Protein AF-A0A0D9ZX15-F1 (afdb_monomer_lite)

Structure (mmCIF, N/CA/C/O backbone):
data_AF-A0A0D9ZX15-F1
#
_entry.id   AF-A0A0D9ZX15-F1
#
loop_
_atom_site.group_PDB
_atom_site.id
_atom_site.type_symbol
_atom_site.label_atom_id
_atom_site.label_alt_id
_atom_site.label_comp_id
_atom_site.label_asym_id
_atom_site.label_entity_id
_atom_site.label_seq_id
_atom_site.pdbx_PDB_ins_code
_atom_site.Cartn_x
_atom_site.Cartn_y
_atom_site.Cartn_z
_atom_site.occupancy
_atom_site.B_iso_or_equiv
_atom_site.auth_seq_id
_atom_site.auth_comp_id
_atom_site.auth_asym_id
_atom_site.auth_atom_id
_atom_site.pdbx_PDB_model_num
ATOM 1 N N . MET A 1 1 ? 14.723 -1.510 16.601 1.00 63.19 1 MET A N 1
ATOM 2 C CA . MET A 1 1 ? 13.924 -0.269 16.666 1.00 63.19 1 MET A CA 1
ATOM 3 C C . MET A 1 1 ? 13.234 -0.032 15.334 1.00 63.19 1 MET A C 1
ATOM 5 O O . MET A 1 1 ? 12.035 -0.232 15.291 1.00 63.19 1 MET A O 1
ATOM 9 N N . LEU A 1 2 ? 13.980 0.172 14.241 1.00 69.31 2 LEU A N 1
ATOM 10 C CA . LEU A 1 2 ? 13.424 0.416 12.896 1.00 69.31 2 LEU A CA 1
ATOM 11 C C . LEU A 1 2 ? 12.446 -0.654 12.373 1.00 69.31 2 LEU A C 1
ATOM 13 O O . LEU A 1 2 ? 11.454 -0.311 11.748 1.00 69.31 2 LEU A O 1
ATOM 17 N N . LEU A 1 3 ? 12.699 -1.943 12.638 1.00 77.19 3 LEU A N 1
ATOM 18 C CA . LEU A 1 3 ? 11.800 -3.015 12.188 1.00 77.19 3 LEU A CA 1
ATOM 19 C C . LEU A 1 3 ? 10.437 -2.966 12.897 1.00 77.19 3 LEU A C 1
ATOM 21 O O . LEU A 1 3 ? 9.427 -3.263 12.285 1.00 77.19 3 LEU A O 1
ATOM 25 N N . LYS A 1 4 ? 10.428 -2.567 14.174 1.00 79.88 4 LYS A N 1
ATOM 26 C CA . LYS A 1 4 ? 9.206 -2.475 14.975 1.00 79.88 4 LYS A CA 1
ATOM 27 C C . LYS A 1 4 ? 8.370 -1.263 14.567 1.00 79.88 4 LYS A C 1
ATOM 29 O O . LYS A 1 4 ? 7.177 -1.390 14.392 1.00 79.88 4 LYS A O 1
ATOM 34 N N . GLU A 1 5 ? 9.014 -0.120 14.348 1.00 83.38 5 GLU A N 1
ATOM 35 C CA . GLU A 1 5 ? 8.332 1.091 13.869 1.00 83.38 5 GLU A CA 1
ATOM 36 C C . GLU A 1 5 ? 7.693 0.888 12.487 1.00 83.38 5 GLU A C 1
ATOM 38 O O . GLU A 1 5 ? 6.619 1.418 12.219 1.00 83.38 5 GLU A O 1
ATOM 43 N N . LEU A 1 6 ? 8.340 0.106 11.614 1.00 82.88 6 LEU A N 1
ATOM 44 C CA . LEU A 1 6 ? 7.781 -0.253 10.311 1.00 82.88 6 LEU A CA 1
ATOM 45 C C . LEU A 1 6 ? 6.563 -1.179 10.440 1.00 82.88 6 LEU A C 1
ATOM 47 O O . LEU A 1 6 ? 5.597 -1.005 9.706 1.00 82.88 6 LEU A O 1
ATOM 51 N N . ASP A 1 7 ? 6.628 -2.146 11.355 1.00 85.56 7 ASP A N 1
ATOM 52 C CA . ASP A 1 7 ? 5.549 -3.103 11.615 1.00 85.56 7 ASP A CA 1
ATOM 53 C C . ASP A 1 7 ? 4.325 -2.398 12.219 1.00 85.56 7 ASP A C 1
ATOM 55 O O . ASP A 1 7 ? 3.227 -2.497 11.676 1.00 85.56 7 ASP A O 1
ATOM 59 N N . ASP A 1 8 ? 4.546 -1.566 13.243 1.00 90.06 8 ASP A N 1
ATOM 60 C CA . ASP A 1 8 ? 3.507 -0.755 13.888 1.00 90.06 8 ASP A CA 1
ATOM 61 C C . ASP A 1 8 ? 2.829 0.177 12.853 1.00 90.06 8 ASP A C 1
ATOM 63 O O . ASP A 1 8 ? 1.603 0.254 12.765 1.00 90.06 8 ASP A O 1
ATOM 67 N N . SER A 1 9 ? 3.615 0.836 11.988 1.00 90.81 9 SER A N 1
ATOM 68 C CA . SER A 1 9 ? 3.081 1.690 10.915 1.00 90.81 9 SER A CA 1
ATOM 69 C C . SER A 1 9 ? 2.275 0.911 9.872 1.00 90.81 9 SER A C 1
ATOM 71 O O . SER A 1 9 ? 1.384 1.483 9.236 1.00 90.81 9 SER A O 1
ATOM 73 N N . PHE A 1 10 ? 2.610 -0.356 9.632 1.00 90.31 10 PHE A N 1
ATOM 74 C CA . PHE A 1 10 ? 1.890 -1.189 8.680 1.00 90.31 10 PHE A CA 1
ATOM 75 C C . PHE A 1 10 ? 0.561 -1.674 9.262 1.00 90.31 10 PHE A C 1
ATOM 77 O O . PHE A 1 10 ? -0.448 -1.659 8.556 1.00 90.31 10 PHE A O 1
ATOM 84 N N . GLU A 1 11 ? 0.536 -2.029 10.546 1.00 94.62 11 GLU A N 1
ATOM 85 C CA . GLU A 1 11 ? -0.686 -2.390 11.269 1.00 94.62 11 GLU A CA 1
ATOM 86 C C . GLU A 1 11 ? -1.683 -1.219 11.297 1.00 94.62 11 GLU A C 1
ATOM 88 O O . GLU A 1 11 ? -2.842 -1.384 10.912 1.00 94.62 11 GLU A O 1
ATOM 93 N N . GLU A 1 12 ? -1.218 -0.004 11.611 1.00 95.50 12 GLU A N 1
ATOM 94 C CA . GLU A 1 12 ? -2.051 1.208 11.569 1.00 95.50 12 GLU A CA 1
ATOM 95 C C . GLU A 1 12 ? -2.675 1.444 10.184 1.00 95.50 12 GL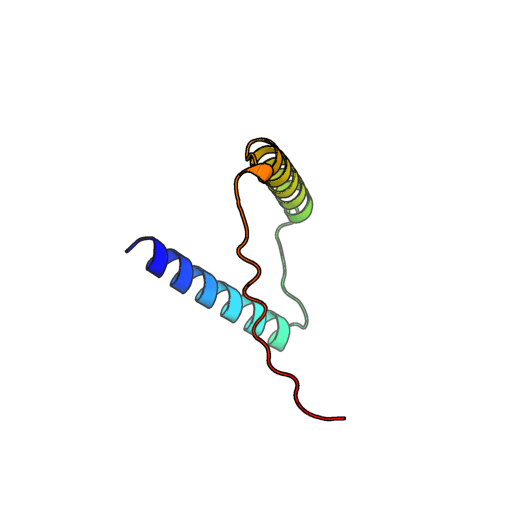U A C 1
ATOM 97 O O . GLU A 1 12 ? -3.853 1.803 10.064 1.00 95.50 12 GLU A O 1
ATOM 102 N N . PHE A 1 13 ? -1.905 1.211 9.119 1.00 93.69 13 PHE A N 1
ATOM 103 C CA . PHE A 1 13 ? -2.401 1.321 7.751 1.00 93.69 13 PHE A CA 1
ATOM 104 C C . PHE A 1 13 ? -3.466 0.260 7.438 1.00 93.69 13 PHE A C 1
ATOM 106 O O . PHE A 1 13 ? -4.499 0.576 6.842 1.00 93.69 13 PHE A O 1
ATOM 113 N N . GLN A 1 14 ? -3.255 -0.991 7.853 1.00 95.38 14 GLN A N 1
ATOM 114 C CA . GLN A 1 14 ? -4.231 -2.067 7.658 1.00 95.38 14 GLN A CA 1
ATOM 115 C C . GLN A 1 14 ? -5.553 -1.781 8.376 1.00 95.38 14 GLN A C 1
ATOM 117 O O . GLN A 1 14 ? -6.625 -2.007 7.805 1.00 95.38 14 GLN A O 1
ATOM 122 N N . ASP A 1 15 ? -5.486 -1.254 9.597 1.00 96.88 15 ASP A N 1
ATOM 123 C CA . ASP A 1 15 ? -6.663 -0.866 10.371 1.00 96.88 15 ASP A CA 1
ATOM 124 C C . ASP A 1 15 ? -7.419 0.292 9.721 1.00 96.88 15 ASP A C 1
ATOM 126 O O . ASP A 1 15 ? -8.652 0.262 9.638 1.00 96.88 15 ASP A O 1
ATOM 130 N N . GLN A 1 16 ? -6.704 1.282 9.180 1.00 96.56 16 GLN A N 1
ATOM 131 C CA . GLN A 1 16 ? -7.324 2.355 8.409 1.00 96.56 16 GLN A CA 1
ATOM 132 C C . GLN A 1 16 ? -8.067 1.805 7.187 1.00 96.56 16 GLN A C 1
ATOM 134 O O . GLN A 1 16 ? -9.240 2.131 6.989 1.00 96.56 16 GLN A O 1
ATOM 139 N N . VAL A 1 17 ? -7.407 0.968 6.379 1.00 95.94 17 VAL A N 1
ATOM 140 C CA . VAL A 1 17 ? -8.015 0.370 5.181 1.00 95.94 17 VAL A CA 1
ATOM 141 C C . VAL A 1 17 ? -9.273 -0.404 5.559 1.00 95.94 17 VAL A C 1
ATOM 143 O O . VAL A 1 17 ? -10.312 -0.234 4.920 1.00 95.94 17 VAL A O 1
ATOM 146 N N . ARG A 1 18 ? -9.211 -1.213 6.623 1.00 97.44 18 ARG A N 1
ATOM 147 C CA . ARG A 1 18 ? -10.353 -1.998 7.098 1.00 97.44 18 ARG A CA 1
ATOM 148 C C . ARG A 1 18 ? -11.520 -1.107 7.499 1.00 97.44 18 ARG A C 1
ATOM 150 O O . ARG A 1 18 ? -12.624 -1.321 7.007 1.00 97.44 18 ARG A O 1
ATOM 157 N N . ARG A 1 19 ? -11.269 -0.077 8.313 1.00 97.56 19 ARG A N 1
ATOM 158 C CA . ARG A 1 19 ? -12.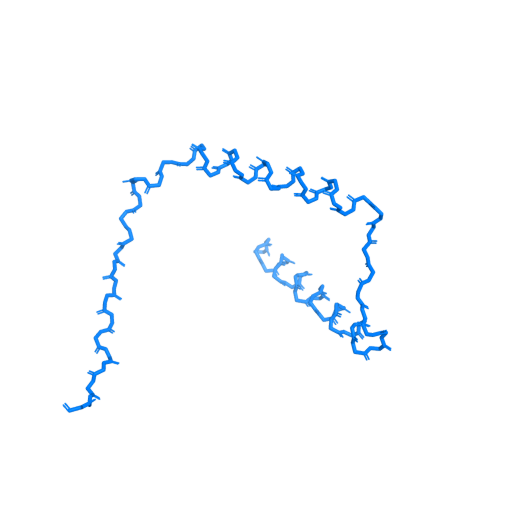305 0.870 8.743 1.00 97.56 19 ARG A CA 1
ATOM 159 C C . ARG A 1 19 ? -12.965 1.562 7.553 1.00 97.56 19 ARG A C 1
ATOM 161 O O . ARG A 1 19 ? -14.186 1.645 7.488 1.00 97.56 19 ARG A O 1
ATOM 168 N N . GLU A 1 20 ? -12.181 2.044 6.593 1.00 97.62 20 GLU A N 1
ATOM 169 C CA . GLU A 1 20 ? -12.734 2.736 5.425 1.00 97.62 20 GLU A CA 1
ATOM 170 C C . GLU A 1 20 ? -13.549 1.810 4.519 1.00 97.62 20 GLU A C 1
ATOM 172 O O . GLU A 1 20 ? -14.604 2.208 4.025 1.00 97.62 20 GLU A O 1
ATOM 177 N N . VAL A 1 21 ? -13.107 0.564 4.342 1.00 97.50 21 VAL A N 1
ATOM 178 C CA . VAL A 1 21 ? -13.863 -0.442 3.589 1.00 97.50 21 VAL A CA 1
ATOM 179 C C . VAL A 1 21 ? -15.158 -0.816 4.313 1.00 97.50 21 VAL A C 1
ATOM 181 O O . VAL A 1 21 ? -16.189 -0.936 3.657 1.00 97.50 21 VAL A O 1
ATOM 184 N N . GLU A 1 22 ? -15.143 -0.955 5.638 1.00 97.56 22 GLU A N 1
ATOM 185 C CA . GLU A 1 22 ? -16.348 -1.225 6.434 1.00 97.56 22 GLU A CA 1
ATOM 186 C C . GLU A 1 22 ? -17.359 -0.068 6.371 1.00 97.56 22 GLU A C 1
ATOM 188 O O . GLU A 1 22 ? -18.562 -0.305 6.257 1.00 97.56 22 GLU A O 1
ATOM 193 N N . GLU A 1 23 ? -16.889 1.182 6.403 1.00 96.94 23 GLU A N 1
ATOM 194 C CA . GLU A 1 23 ? -17.749 2.372 6.409 1.00 96.94 23 GLU A CA 1
ATOM 195 C C . GLU A 1 23 ? -18.254 2.773 5.014 1.00 96.94 23 GLU A C 1
ATOM 197 O O . GLU A 1 23 ? -19.418 3.147 4.855 1.00 96.94 23 GLU A O 1
ATOM 202 N N . LYS A 1 24 ? -17.384 2.737 3.997 1.00 97.31 24 LYS A N 1
ATOM 203 C CA . LYS A 1 24 ? -17.653 3.276 2.649 1.00 97.31 24 LYS A CA 1
ATOM 204 C C . LYS A 1 24 ? -17.862 2.185 1.597 1.00 97.31 24 LYS A C 1
ATOM 206 O O . LYS A 1 24 ? -18.388 2.468 0.522 1.00 97.31 24 LYS A O 1
ATOM 211 N N . GLY A 1 25 ? -17.423 0.957 1.873 1.00 97.06 25 GLY A N 1
ATOM 212 C CA . GLY A 1 25 ? -17.366 -0.143 0.905 1.00 97.06 25 GLY A CA 1
ATOM 213 C C . GLY A 1 25 ? -16.136 -0.120 -0.010 1.00 97.06 25 GLY A C 1
ATOM 214 O O . GLY A 1 25 ? -16.008 -0.992 -0.867 1.00 97.06 25 GLY A O 1
ATOM 215 N N . TYR A 1 26 ? -15.240 0.862 0.136 1.00 93.38 26 TYR A N 1
ATOM 216 C CA . TYR A 1 26 ? -14.019 0.996 -0.661 1.00 93.38 26 TYR A CA 1
ATOM 217 C C . TYR A 1 26 ? -12.948 1.808 0.079 1.00 93.38 26 TYR A C 1
ATOM 219 O O . TYR A 1 26 ? -13.258 2.596 0.970 1.00 93.38 26 TYR A O 1
ATOM 227 N N . TYR A 1 27 ? -11.691 1.641 -0.337 1.00 95.50 27 TYR A N 1
ATOM 228 C CA . TYR A 1 27 ? -10.565 2.476 0.080 1.00 95.50 27 TYR A CA 1
ATOM 229 C C . TYR A 1 27 ? -10.134 3.362 -1.091 1.00 95.50 27 TYR A C 1
ATOM 231 O O . TYR A 1 27 ? -9.944 2.872 -2.207 1.00 95.50 27 TYR A O 1
ATOM 239 N N . GLU A 1 28 ? -10.026 4.667 -0.860 1.00 95.06 28 GLU A N 1
ATOM 240 C CA . GLU A 1 28 ? -9.645 5.629 -1.893 1.00 95.06 28 GLU A CA 1
ATOM 241 C C . GLU A 1 28 ? -8.122 5.766 -1.968 1.00 95.06 28 GLU A C 1
ATOM 243 O O . GLU A 1 28 ? -7.433 5.837 -0.953 1.00 95.06 28 GLU A O 1
ATOM 248 N N . VAL A 1 29 ? -7.589 5.811 -3.187 1.00 93.38 29 VAL A N 1
ATOM 249 C CA . VAL A 1 29 ? -6.155 5.977 -3.448 1.00 93.38 29 VAL A CA 1
ATOM 250 C C . VAL A 1 29 ? -5.913 7.226 -4.287 1.00 93.38 29 VAL A C 1
ATOM 252 O O . VAL A 1 29 ? -6.816 7.723 -4.960 1.00 93.38 29 VAL A O 1
ATOM 255 N N . GLY A 1 30 ? -4.676 7.727 -4.265 1.00 94.00 30 GLY A N 1
ATOM 256 C CA . GLY A 1 30 ?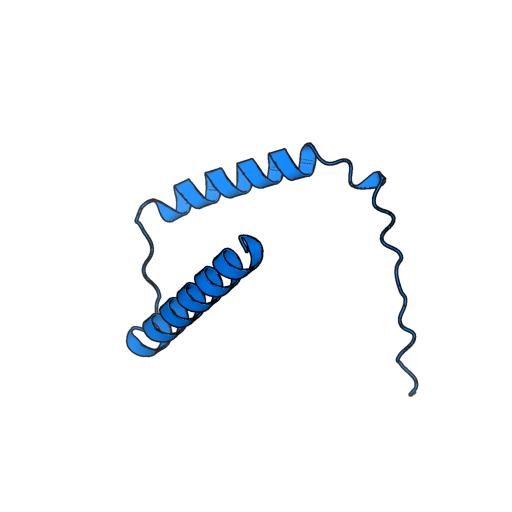 -4.267 8.847 -5.109 1.00 94.00 30 GLY A CA 1
ATOM 257 C C 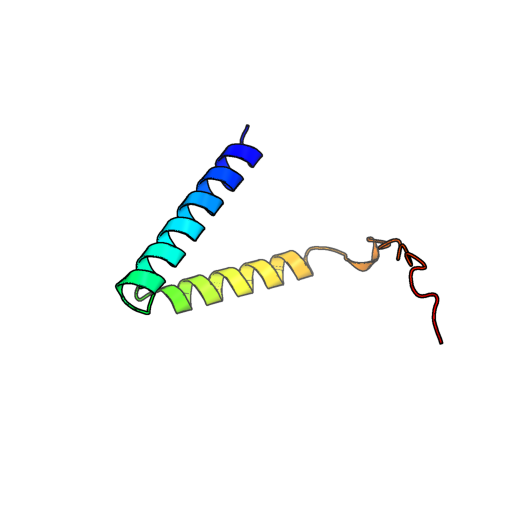. GLY A 1 30 ? -4.493 8.565 -6.597 1.00 94.00 30 GLY A C 1
ATOM 258 O O . GLY A 1 30 ? -4.413 7.424 -7.055 1.00 94.00 30 GLY A O 1
ATOM 259 N N . MET A 1 31 ? -4.754 9.617 -7.377 1.00 93.88 31 MET A N 1
ATOM 260 C CA . MET A 1 31 ? -4.981 9.502 -8.828 1.00 93.88 31 MET A CA 1
ATOM 261 C C . MET A 1 31 ? -3.788 8.896 -9.581 1.00 93.88 31 MET A C 1
ATOM 263 O O . MET A 1 31 ? -3.943 8.329 -10.660 1.00 93.88 31 MET A O 1
ATOM 267 N N . ASP A 1 32 ? -2.596 9.028 -9.017 1.00 94.38 32 ASP A N 1
ATOM 268 C CA . ASP A 1 32 ? -1.328 8.537 -9.537 1.00 94.38 32 ASP A CA 1
ATOM 269 C C . ASP A 1 32 ? -0.985 7.115 -9.068 1.00 94.38 32 ASP A C 1
ATOM 271 O O . ASP A 1 32 ? 0.077 6.604 -9.421 1.00 94.38 32 ASP A O 1
ATOM 275 N N . TYR A 1 33 ? -1.883 6.442 -8.339 1.00 91.81 33 TYR A N 1
ATOM 276 C CA . TYR A 1 33 ? -1.666 5.095 -7.805 1.00 91.81 33 TYR A CA 1
ATOM 277 C C . TYR A 1 33 ? -1.136 4.110 -8.854 1.00 91.81 33 TYR A C 1
ATOM 279 O O . TYR A 1 33 ? -0.180 3.384 -8.597 1.00 91.81 33 TYR A O 1
ATOM 287 N N . PHE A 1 34 ? -1.709 4.104 -10.061 1.00 93.00 34 PHE A N 1
ATOM 288 C CA . PHE A 1 34 ? -1.268 3.198 -11.124 1.00 93.00 34 PHE A CA 1
ATOM 289 C C . PHE A 1 34 ? 0.133 3.521 -11.653 1.00 93.00 34 PHE A C 1
ATOM 291 O O . PHE A 1 34 ? 0.860 2.605 -12.031 1.00 93.00 34 PHE A O 1
ATOM 298 N N . VAL A 1 35 ? 0.523 4.798 -11.658 1.00 94.81 35 VAL A N 1
ATOM 299 C CA . VAL A 1 35 ? 1.870 5.219 -12.064 1.00 94.81 35 VAL A CA 1
ATOM 300 C C . VAL A 1 35 ? 2.878 4.780 -11.008 1.00 94.81 35 VAL A C 1
ATOM 302 O O . VAL A 1 35 ? 3.829 4.077 -11.335 1.00 94.81 35 VAL A O 1
ATOM 305 N N . GLN A 1 36 ? 2.616 5.098 -9.736 1.00 93.81 36 GLN A N 1
ATOM 306 C CA . GLN A 1 36 ? 3.483 4.698 -8.624 1.00 93.81 36 GLN A CA 1
ATOM 307 C C . GLN A 1 36 ? 3.624 3.175 -8.533 1.00 93.81 36 GLN A C 1
ATOM 309 O O . GLN A 1 36 ? 4.717 2.652 -8.320 1.00 93.81 36 GLN A O 1
ATOM 314 N N . ARG A 1 37 ? 2.522 2.447 -8.737 1.00 92.75 37 ARG A N 1
ATOM 315 C CA . ARG A 1 37 ? 2.521 0.987 -8.752 1.00 92.75 37 ARG A CA 1
ATOM 316 C C . ARG A 1 37 ? 3.408 0.434 -9.867 1.00 92.75 37 ARG A C 1
ATOM 318 O O . ARG A 1 37 ? 4.213 -0.448 -9.594 1.00 92.75 37 ARG A O 1
ATOM 325 N N . ALA A 1 38 ? 3.296 0.959 -11.087 1.00 93.56 38 ALA A N 1
ATOM 326 C CA . ALA A 1 38 ? 4.122 0.516 -12.209 1.00 93.56 38 ALA A CA 1
ATOM 327 C C . ALA A 1 38 ? 5.618 0.796 -11.974 1.00 93.56 38 ALA A C 1
ATOM 329 O O . ALA A 1 38 ? 6.464 -0.044 -12.277 1.00 93.56 38 ALA A O 1
ATOM 330 N N . GLU A 1 39 ? 5.955 1.954 -11.399 1.00 94.69 39 GLU A N 1
ATOM 331 C CA . GLU A 1 39 ? 7.335 2.293 -11.028 1.00 94.69 39 GLU A CA 1
ATOM 332 C C . GLU A 1 39 ? 7.889 1.348 -9.955 1.00 94.69 39 GLU A C 1
ATOM 334 O O . GLU A 1 39 ? 9.031 0.890 -10.056 1.00 94.69 39 GLU A O 1
ATOM 339 N N . TYR A 1 40 ? 7.074 1.023 -8.949 1.00 90.69 40 TYR A N 1
ATOM 340 C CA . TYR A 1 40 ? 7.449 0.103 -7.882 1.00 90.69 40 TYR A CA 1
ATOM 341 C C . TYR A 1 40 ? 7.627 -1.335 -8.385 1.00 90.69 40 TYR A C 1
ATOM 343 O O . TYR A 1 40 ? 8.616 -1.980 -8.042 1.00 90.69 40 TYR A O 1
ATOM 351 N N . GLU A 1 41 ? 6.722 -1.823 -9.238 1.00 92.31 41 GLU A N 1
ATOM 352 C CA . GLU A 1 41 ? 6.828 -3.142 -9.877 1.00 92.31 41 GLU A CA 1
ATOM 353 C C . GLU A 1 41 ? 8.101 -3.235 -10.736 1.00 92.31 41 GLU A C 1
ATOM 355 O O . GLU A 1 41 ? 8.888 -4.164 -10.567 1.00 92.31 41 GLU A O 1
ATOM 360 N N . ALA A 1 42 ? 8.395 -2.224 -11.562 1.00 92.62 42 ALA A N 1
ATOM 361 C CA . ALA A 1 42 ? 9.627 -2.188 -12.354 1.00 92.62 42 ALA A CA 1
ATOM 362 C C . ALA A 1 42 ? 10.897 -2.138 -11.482 1.00 92.62 42 ALA A C 1
ATOM 364 O O . ALA A 1 42 ? 11.929 -2.729 -11.819 1.00 92.62 42 ALA A O 1
ATOM 365 N N . TRP A 1 43 ? 10.842 -1.427 -10.351 1.00 90.75 43 TRP A N 1
ATOM 366 C CA . TRP A 1 43 ? 11.934 -1.401 -9.382 1.00 90.75 43 TRP A CA 1
ATOM 367 C C . TRP A 1 43 ? 12.142 -2.767 -8.722 1.00 90.75 43 TRP A C 1
ATOM 369 O O . TRP A 1 43 ? 13.290 -3.207 -8.605 1.00 90.75 43 TRP A O 1
ATOM 379 N N . LEU A 1 44 ? 11.060 -3.451 -8.336 1.00 87.75 44 LEU A N 1
ATOM 380 C CA . LEU A 1 44 ? 11.113 -4.812 -7.813 1.00 87.75 44 LEU A CA 1
ATOM 381 C C . LEU A 1 44 ? 11.716 -5.755 -8.848 1.00 87.75 44 LEU A C 1
ATOM 383 O O . LEU A 1 44 ? 12.698 -6.411 -8.526 1.00 87.75 44 LEU A O 1
ATOM 387 N N . ASP A 1 45 ? 11.212 -5.782 -10.081 1.00 86.69 45 ASP A N 1
ATOM 388 C CA . ASP A 1 45 ? 11.721 -6.653 -11.150 1.00 86.69 45 ASP A CA 1
ATOM 389 C C . ASP A 1 45 ? 13.223 -6.468 -11.365 1.00 86.69 45 ASP A C 1
ATOM 391 O O . ASP A 1 45 ? 13.982 -7.436 -11.435 1.00 86.69 45 ASP A O 1
ATOM 395 N N . LYS A 1 46 ? 13.685 -5.214 -11.381 1.00 88.19 46 LYS A N 1
ATOM 396 C CA . LYS A 1 46 ? 15.113 -4.903 -11.452 1.00 88.19 46 LYS A CA 1
ATOM 397 C C . LYS A 1 46 ? 15.877 -5.461 -10.248 1.00 88.19 46 LYS A C 1
ATOM 399 O O . LYS A 1 46 ? 16.954 -6.026 -10.420 1.00 88.19 46 LYS A O 1
ATOM 404 N N . LYS A 1 47 ? 15.347 -5.311 -9.032 1.00 82.81 47 LYS A N 1
ATOM 405 C CA . LYS A 1 47 ? 15.981 -5.810 -7.801 1.00 82.81 47 LYS A CA 1
ATOM 406 C C . LYS A 1 47 ? 15.985 -7.331 -7.705 1.00 82.81 47 LYS A C 1
ATOM 408 O O . LYS A 1 47 ? 16.962 -7.889 -7.210 1.00 82.81 47 LYS A O 1
ATOM 413 N N . TRP A 1 48 ? 14.935 -7.989 -8.185 1.00 82.31 48 TRP A N 1
ATOM 414 C CA . TRP A 1 48 ? 14.859 -9.440 -8.299 1.00 82.31 48 TRP A CA 1
ATOM 415 C C . TRP A 1 48 ? 15.858 -9.948 -9.343 1.00 82.31 48 TRP A C 1
ATOM 417 O O . TRP A 1 48 ? 16.593 -10.881 -9.051 1.00 82.31 48 TRP A O 1
ATOM 427 N N . ALA A 1 49 ? 15.989 -9.286 -10.496 1.00 83.75 49 ALA A N 1
ATOM 428 C CA . ALA A 1 49 ? 16.986 -9.634 -11.513 1.00 83.75 49 ALA A CA 1
ATOM 429 C C . ALA A 1 49 ? 18.444 -9.393 -11.065 1.00 83.75 49 ALA A C 1
ATOM 431 O O . ALA A 1 49 ? 19.349 -10.098 -11.503 1.00 83.75 49 ALA A O 1
ATOM 432 N N . GLU A 1 50 ? 18.689 -8.406 -10.194 1.00 80.88 50 GLU A N 1
ATOM 433 C CA . GLU A 1 50 ? 20.002 -8.159 -9.572 1.00 80.88 50 GLU A CA 1
ATOM 434 C C . GLU A 1 50 ? 20.380 -9.228 -8.526 1.00 80.88 50 GLU A C 1
ATOM 436 O O . GLU A 1 50 ? 21.556 -9.351 -8.175 1.00 80.88 50 GLU A O 1
ATOM 441 N N . ARG A 1 51 ? 19.410 -9.989 -8.001 1.00 69.69 51 ARG A N 1
ATOM 442 C CA . ARG A 1 51 ? 19.654 -11.052 -7.022 1.00 69.69 51 ARG A CA 1
ATOM 443 C C . ARG A 1 51 ? 19.807 -12.402 -7.719 1.00 69.69 51 ARG A C 1
ATOM 445 O O . ARG A 1 51 ? 18.937 -12.850 -8.455 1.00 69.69 51 ARG A O 1
ATOM 452 N N . ASP A 1 52 ? 20.905 -13.085 -7.418 1.00 60.56 52 ASP A N 1
ATOM 453 C CA . ASP A 1 52 ? 21.171 -14.436 -7.905 1.00 60.56 52 ASP A CA 1
ATOM 454 C C . ASP A 1 52 ? 20.464 -15.470 -7.007 1.00 60.56 52 ASP A C 1
ATOM 456 O O . ASP A 1 52 ? 21.012 -15.946 -6.010 1.00 60.56 52 ASP A O 1
ATOM 460 N N . PHE A 1 53 ? 19.198 -15.764 -7.319 1.00 57.16 53 PHE A N 1
ATOM 461 C CA . PHE A 1 53 ? 18.372 -16.727 -6.574 1.00 57.16 53 PHE A CA 1
ATOM 462 C C . PHE A 1 53 ? 18.861 -18.173 -6.688 1.00 57.16 53 PHE A C 1
ATOM 464 O O . PHE A 1 53 ? 18.478 -18.997 -5.865 1.00 57.16 53 PHE A O 1
ATOM 471 N N . PHE A 1 54 ? 19.767 -18.479 -7.623 1.00 53.84 54 PHE A N 1
ATOM 472 C CA . PHE A 1 54 ? 20.376 -19.808 -7.744 1.00 53.84 54 PHE A CA 1
ATOM 473 C C . PHE A 1 54 ? 21.332 -20.158 -6.593 1.00 53.84 54 PHE A C 1
ATOM 475 O O . PHE A 1 54 ? 21.784 -21.296 -6.506 1.00 53.84 54 PHE A O 1
ATOM 482 N N . ARG A 1 55 ? 21.649 -19.205 -5.704 1.00 50.50 55 ARG A N 1
ATOM 483 C CA . ARG A 1 55 ? 22.465 -19.439 -4.501 1.00 50.50 55 ARG A CA 1
ATOM 484 C C . ARG A 1 55 ? 21.640 -19.656 -3.228 1.00 50.50 55 ARG A C 1
ATOM 486 O O . ARG A 1 55 ? 22.210 -19.982 -2.190 1.00 50.50 55 ARG A O 1
ATOM 493 N N . LEU A 1 56 ? 20.329 -19.435 -3.276 1.00 51.94 56 LEU A N 1
ATOM 494 C CA . LEU A 1 56 ? 19.447 -19.740 -2.156 1.00 51.94 56 LEU A CA 1
ATOM 495 C C . LEU A 1 56 ? 18.986 -21.189 -2.320 1.00 51.94 56 LEU A C 1
ATOM 497 O O . LEU A 1 56 ? 18.005 -21.456 -3.006 1.00 51.94 56 LEU A O 1
ATOM 501 N N . GLU A 1 57 ? 19.727 -22.121 -1.716 1.00 49.25 57 GLU A N 1
ATOM 502 C CA . GLU A 1 57 ? 19.172 -23.427 -1.359 1.00 49.25 57 GLU A CA 1
ATOM 503 C C . GLU A 1 57 ? 18.056 -23.147 -0.350 1.00 49.25 57 GLU A C 1
ATOM 505 O O . GLU A 1 57 ? 18.308 -22.863 0.820 1.00 49.25 57 GLU A O 1
ATOM 510 N N . PHE A 1 58 ? 16.817 -23.112 -0.835 1.00 52.03 58 PHE A N 1
ATOM 511 C CA . PHE A 1 58 ? 15.679 -23.326 0.037 1.00 52.03 58 PHE A CA 1
ATOM 512 C C . PHE A 1 58 ? 15.781 -24.791 0.454 1.00 52.03 58 PHE A C 1
ATOM 514 O O . PHE A 1 58 ? 15.653 -25.685 -0.378 1.00 52.03 58 PHE A O 1
ATOM 521 N N . GLU A 1 59 ? 16.1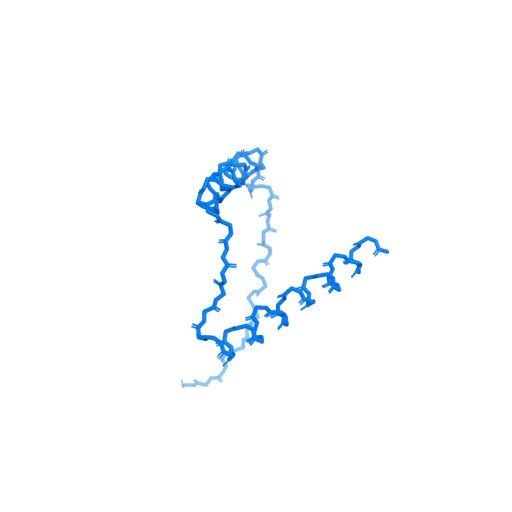44 -25.020 1.713 1.00 45.34 59 GLU A N 1
ATOM 522 C CA . GLU A 1 59 ? 15.963 -26.319 2.343 1.00 45.34 59 GLU A CA 1
ATOM 523 C C . GLU A 1 59 ? 14.448 -26.535 2.340 1.00 45.34 59 GLU A C 1
ATOM 525 O O . GLU A 1 59 ? 13.716 -25.872 3.077 1.00 45.34 59 GLU A O 1
ATOM 530 N N . ASP A 1 60 ? 13.969 -27.354 1.403 1.00 52.12 60 ASP A N 1
ATOM 531 C CA . ASP A 1 60 ? 12.618 -27.893 1.442 1.00 52.12 60 ASP A CA 1
ATOM 532 C C . ASP A 1 60 ? 12.553 -28.737 2.726 1.00 52.12 60 ASP A C 1
ATOM 534 O O . ASP A 1 60 ? 12.883 -29.923 2.734 1.00 52.12 60 ASP A O 1
ATOM 538 N N . GLU A 1 61 ? 12.222 -28.106 3.855 1.00 53.72 61 GLU A N 1
ATOM 539 C CA . GLU A 1 61 ? 11.736 -28.817 5.031 1.00 53.72 61 GLU A CA 1
ATOM 540 C C . GLU A 1 61 ? 10.374 -29.402 4.636 1.00 53.72 61 GLU A C 1
ATOM 542 O O . GLU A 1 61 ? 9.318 -28.810 4.862 1.00 53.72 61 GLU A O 1
ATOM 547 N N . ASP A 1 62 ? 10.416 -30.559 3.969 1.00 51.31 62 ASP A N 1
ATOM 548 C CA . ASP A 1 62 ? 9.290 -31.474 3.836 1.00 51.31 62 ASP A CA 1
ATOM 549 C C . ASP A 1 62 ? 8.883 -31.899 5.257 1.00 51.31 62 ASP A C 1
ATOM 551 O O . ASP A 1 62 ? 9.341 -32.913 5.782 1.00 51.31 62 ASP A O 1
ATOM 555 N N . GLU A 1 63 ? 8.048 -31.085 5.906 1.00 49.94 63 GLU A N 1
ATOM 556 C CA . GLU A 1 63 ? 7.381 -31.440 7.153 1.00 49.94 63 GLU A CA 1
ATOM 557 C C . GLU 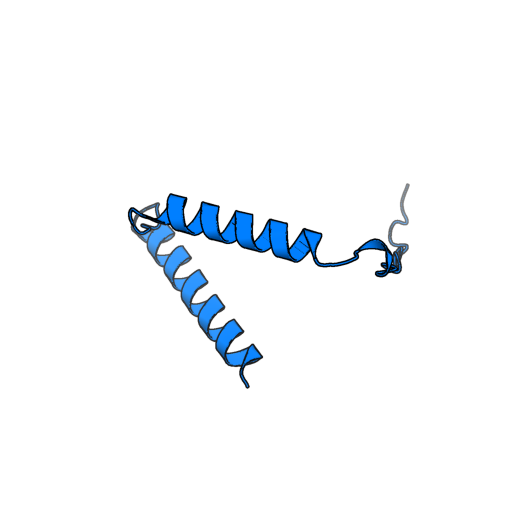A 1 63 ? 6.316 -32.500 6.820 1.00 49.94 63 GLU A C 1
ATOM 559 O O . GLU A 1 63 ? 5.217 -32.244 6.317 1.00 49.94 63 GLU A O 1
ATOM 564 N N . ASP A 1 64 ? 6.709 -33.744 7.051 1.00 59.53 64 ASP A N 1
ATOM 565 C CA . ASP A 1 64 ? 5.980 -34.991 6.931 1.00 59.53 64 ASP A CA 1
ATOM 566 C C . ASP A 1 64 ? 4.768 -35.039 7.874 1.00 59.53 64 ASP A C 1
ATOM 568 O O . ASP A 1 64 ? 4.769 -35.678 8.923 1.00 59.53 64 ASP A O 1
ATOM 572 N N . MET A 1 65 ? 3.673 -34.391 7.471 1.00 55.47 65 MET A N 1
ATOM 573 C CA . MET A 1 65 ? 2.420 -34.371 8.234 1.00 55.47 65 MET A CA 1
ATOM 574 C C . MET A 1 65 ? 1.187 -34.690 7.381 1.00 55.47 65 MET A C 1
ATOM 576 O O . MET A 1 65 ? 0.257 -33.899 7.314 1.00 55.47 65 MET A O 1
ATOM 580 N N . TYR A 1 66 ? 1.118 -35.893 6.794 1.00 51.72 66 TYR A N 1
ATOM 581 C CA . TYR A 1 66 ? -0.171 -36.540 6.487 1.00 51.72 66 TYR A CA 1
ATOM 582 C C . TYR A 1 66 ? -0.106 -38.064 6.646 1.00 51.72 66 TYR A C 1
ATOM 584 O O . TYR A 1 66 ? 0.105 -38.819 5.699 1.00 51.72 66 TYR A O 1
ATOM 592 N N . GLY A 1 67 ? -0.383 -38.524 7.866 1.00 46.16 67 GLY A N 1
ATOM 593 C CA . GLY A 1 67 ? -1.040 -39.807 8.074 1.00 46.16 67 GLY A CA 1
ATOM 594 C C . GLY A 1 67 ? -2.555 -39.637 7.943 1.00 46.16 67 GLY A C 1
ATOM 595 O O . GLY A 1 67 ? -3.141 -38.907 8.732 1.00 46.16 67 GLY A O 1
ATOM 596 N N . HIS A 1 68 ? -3.167 -40.287 6.950 1.00 39.66 68 HIS A N 1
ATOM 597 C CA . HIS A 1 68 ? -4.448 -41.016 7.013 1.00 39.66 68 HIS A CA 1
ATOM 598 C C . HIS A 1 68 ? -4.992 -41.272 5.600 1.00 39.66 68 HIS A C 1
ATOM 600 O O . HIS A 1 68 ? -5.243 -40.337 4.842 1.00 39.66 68 HIS A O 1
ATOM 606 N N . GLY A 1 69 ? -5.225 -42.551 5.295 1.00 37.53 69 GLY A N 1
ATOM 607 C CA . GLY A 1 69 ? -5.863 -43.046 4.076 1.00 37.53 69 GLY A CA 1
ATOM 608 C C . GLY A 1 69 ? -5.662 -44.540 3.926 1.00 37.53 69 GLY A C 1
ATOM 609 O O . GLY A 1 69 ? -4.792 -44.912 3.115 1.00 37.53 69 GLY A O 1
#

Radius of gyration: 19.58 Å; chains: 1; bounding box: 40×52×29 Å

pLDDT: mean 80.01, std 18.73, range [37.53, 97.62]

Foldseek 3Di:
DVVVVVVVVVVVVVVVQVVCCVVPVGDDDDPCVVVVVVVVVVVVVVVVVVDDCVPDPPPPPPPPDDDDD

Secondary structure (DSSP, 8-state):
-HHHHHHHHHHHHHHHHHHHHHHHSS----TTHHHHHHHHHHHHHHHHHHS-GGG--------------

Sequence (69 aa):
MLLKELDDSFEEFQDQVRREVEEKGYYEVGMDYFVQRAEYEAWLDKKWAERDFFRLEFEDEDEDMYGHG

Organism: NCBI:txid40148